Protein AF-A0A7V8SQG3-F1 (afdb_monomer_lite)

pLDDT: mean 86.03, std 14.68, range [48.44, 98.44]

Fold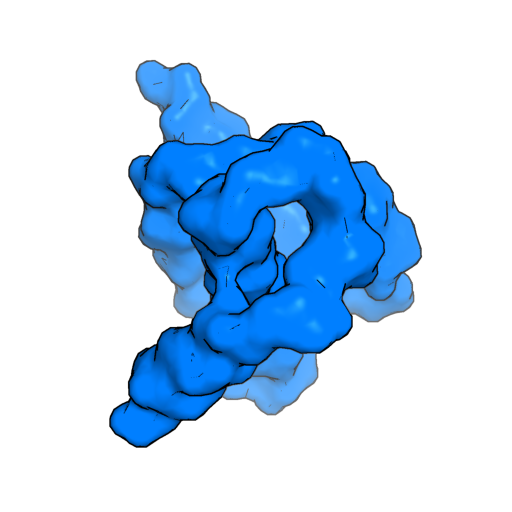seek 3Di:
DVVVVLLVVLQPPVCQVVQPPPDDSVLSSLLSSLVVLLVVLLVCQVVVVDDLVRLLVSLLVQLLDPSNLVNCVVCLVVQCVVQPDPSSNSSSVSNVVSNVVNVD

Structure (mmCIF, N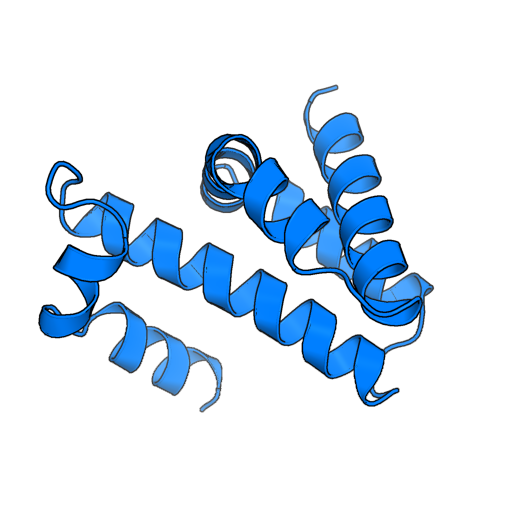/CA/C/O backbone):
data_AF-A0A7V8SQG3-F1
#
_entry.id   AF-A0A7V8SQG3-F1
#
loop_
_atom_site.group_PDB
_atom_site.id
_atom_site.type_symbol
_atom_site.label_atom_id
_atom_site.label_alt_id
_atom_site.label_comp_id
_atom_site.label_asym_id
_atom_site.label_entity_id
_atom_site.label_seq_id
_atom_site.pdbx_PDB_ins_code
_atom_site.Cartn_x
_atom_site.Cartn_y
_atom_site.Cartn_z
_atom_site.occupancy
_atom_site.B_iso_or_equiv
_atom_site.auth_seq_id
_atom_site.auth_comp_id
_atom_site.auth_asym_id
_atom_site.auth_atom_id
_atom_site.pdbx_PDB_model_num
ATOM 1 N N . MET A 1 1 ? -0.718 -20.901 -0.857 1.00 48.44 1 MET A N 1
ATOM 2 C CA . MET A 1 1 ? -2.088 -20.644 -1.361 1.00 48.44 1 MET A CA 1
ATOM 3 C C . MET A 1 1 ? -2.352 -19.170 -1.681 1.00 48.44 1 MET A C 1
ATOM 5 O O . MET A 1 1 ? -2.666 -18.886 -2.823 1.00 48.44 1 MET A O 1
ATOM 9 N N . HIS A 1 2 ? -2.217 -18.216 -0.741 1.00 49.41 2 HIS A N 1
ATOM 10 C CA . HIS A 1 2 ? -2.425 -16.783 -1.054 1.00 49.41 2 HIS A CA 1
ATOM 11 C C . HIS A 1 2 ? -1.330 -16.206 -1.968 1.00 49.41 2 HIS A C 1
ATOM 13 O O . HIS A 1 2 ? -1.643 -15.520 -2.929 1.00 49.41 2 HIS A O 1
ATOM 19 N N . ALA A 1 3 ? -0.053 -16.499 -1.696 1.00 53.62 3 ALA A N 1
ATOM 20 C CA . ALA A 1 3 ? 1.059 -16.053 -2.542 1.00 53.62 3 ALA A CA 1
ATOM 21 C C . ALA A 1 3 ? 0.996 -16.658 -3.958 1.00 53.62 3 ALA A C 1
ATOM 23 O O . ALA A 1 3 ? 1.209 -15.941 -4.928 1.00 53.62 3 ALA A O 1
ATOM 24 N N . ASP A 1 4 ? 0.611 -17.932 -4.069 1.00 56.66 4 ASP A N 1
ATOM 25 C CA . ASP A 1 4 ? 0.500 -18.636 -5.356 1.00 56.66 4 ASP A CA 1
ATOM 26 C C . ASP A 1 4 ? -0.619 -18.042 -6.223 1.00 56.66 4 ASP A C 1
ATOM 28 O O . ASP A 1 4 ? -0.384 -17.675 -7.367 1.00 56.66 4 ASP A O 1
ATOM 32 N N . LEU A 1 5 ? -1.798 -17.790 -5.639 1.00 56.59 5 LEU A N 1
ATOM 33 C CA . LEU A 1 5 ? -2.904 -17.131 -6.343 1.00 56.59 5 LEU A CA 1
ATOM 34 C C . LEU A 1 5 ? -2.547 -15.699 -6.791 1.00 56.59 5 LEU A C 1
ATOM 36 O O . LEU A 1 5 ? -3.014 -15.224 -7.825 1.00 56.59 5 LEU A O 1
ATOM 40 N N . MET A 1 6 ? -1.720 -14.992 -6.012 1.00 58.81 6 MET A N 1
ATOM 41 C CA . MET A 1 6 ? -1.221 -13.660 -6.377 1.00 58.81 6 MET A CA 1
ATOM 42 C C . MET A 1 6 ? -0.188 -13.716 -7.506 1.00 58.81 6 MET A C 1
ATOM 44 O O . MET A 1 6 ? -0.151 -12.796 -8.322 1.00 58.81 6 MET A O 1
ATOM 48 N N . SER A 1 7 ? 0.619 -14.777 -7.556 1.00 58.91 7 SER A N 1
ATOM 49 C CA . SER A 1 7 ? 1.580 -15.027 -8.630 1.00 58.91 7 SER A CA 1
ATOM 50 C C . SER A 1 7 ? 0.861 -15.323 -9.947 1.00 58.91 7 SER A C 1
ATOM 52 O O . SER A 1 7 ? 1.167 -14.702 -10.962 1.00 58.91 7 SER A O 1
ATOM 54 N N . ASP A 1 8 ? -0.155 -16.187 -9.916 1.00 62.25 8 ASP A N 1
ATOM 55 C CA . ASP A 1 8 ? -0.898 -16.602 -11.112 1.00 62.25 8 ASP A CA 1
ATOM 56 C C . ASP A 1 8 ? -1.637 -15.428 -11.774 1.00 62.25 8 ASP A C 1
ATOM 58 O O . ASP A 1 8 ? -1.608 -15.265 -12.991 1.00 62.25 8 ASP A O 1
ATOM 62 N N . LEU A 1 9 ? -2.246 -14.549 -10.971 1.00 58.75 9 LEU A N 1
ATOM 63 C CA . LEU A 1 9 ? -2.941 -13.354 -11.459 1.00 58.75 9 LEU A CA 1
ATOM 64 C C . LEU A 1 9 ? -1.999 -12.209 -11.866 1.00 58.75 9 LEU A C 1
ATOM 66 O O . LEU A 1 9 ? -2.431 -11.292 -12.564 1.00 58.75 9 LEU A O 1
ATOM 70 N N . ALA A 1 10 ? -0.754 -12.186 -11.387 1.00 60.28 10 ALA A N 1
ATOM 71 C CA . ALA A 1 10 ? 0.252 -11.213 -11.823 1.00 60.28 10 ALA A CA 1
ATOM 72 C C . ALA A 1 10 ? 0.913 -11.629 -13.142 1.00 60.28 10 ALA A C 1
ATOM 74 O O . ALA A 1 10 ? 1.322 -10.767 -13.912 1.00 60.28 10 ALA A O 1
ATOM 75 N N . ALA A 1 11 ? 0.956 -12.934 -13.410 1.00 65.00 11 ALA A N 1
ATOM 76 C CA . ALA A 1 11 ? 1.466 -13.504 -14.647 1.00 65.00 11 ALA A CA 1
ATOM 77 C C . ALA A 1 11 ? 0.438 -13.517 -15.796 1.00 65.00 11 ALA A C 1
ATOM 79 O O . ALA A 1 11 ? 0.781 -13.967 -16.887 1.00 65.00 11 ALA A O 1
ATOM 80 N N . ASP A 1 12 ? -0.799 -13.044 -15.584 1.00 67.44 12 ASP A N 1
ATOM 81 C CA . ASP A 1 12 ? -1.817 -12.970 -16.638 1.00 67.44 12 ASP A CA 1
ATOM 82 C C . ASP A 1 12 ? -1.491 -11.836 -17.636 1.00 67.44 12 ASP A C 1
ATOM 84 O O . ASP A 1 12 ? -1.648 -10.650 -17.311 1.00 67.44 12 ASP A O 1
ATOM 88 N N . PRO A 1 13 ? -1.081 -12.167 -18.877 1.00 65.56 13 PRO A N 1
ATOM 89 C CA . PRO A 1 13 ? -0.674 -11.174 -19.864 1.00 65.56 13 PRO A CA 1
ATOM 90 C C . PRO A 1 13 ? -1.839 -10.292 -20.340 1.00 65.56 13 PRO A C 1
ATOM 92 O O . PRO A 1 13 ? -1.604 -9.228 -20.914 1.00 65.56 13 PRO A O 1
ATOM 95 N N . THR A 1 14 ? -3.092 -10.693 -20.099 1.00 70.44 14 THR A N 1
ATOM 96 C CA . THR A 1 14 ? -4.277 -9.902 -20.465 1.00 70.44 14 THR A CA 1
ATOM 97 C C . THR A 1 14 ? -4.471 -8.678 -19.571 1.00 70.44 14 THR A C 1
ATOM 99 O O . THR A 1 14 ? -5.148 -7.730 -19.971 1.00 70.44 14 THR A O 1
ATOM 102 N N . LEU A 1 15 ? -3.844 -8.655 -18.389 1.00 65.25 15 LEU A N 1
ATOM 103 C CA . LEU A 1 15 ? -3.921 -7.541 -17.443 1.00 65.25 15 LEU A CA 1
ATOM 104 C C . LEU A 1 15 ? -2.837 -6.481 -17.682 1.00 65.25 15 LEU A C 1
ATOM 106 O O . LEU A 1 15 ? -2.984 -5.348 -17.225 1.00 65.25 15 LEU A O 1
ATOM 110 N N . THR A 1 16 ? -1.780 -6.806 -18.430 1.00 63.38 16 THR A N 1
ATOM 111 C CA . THR A 1 16 ? -0.668 -5.898 -18.763 1.00 63.38 16 THR A CA 1
ATOM 112 C C . THR A 1 16 ? -1.112 -4.573 -19.407 1.00 63.38 16 THR A C 1
ATOM 114 O O . THR A 1 16 ? -0.648 -3.525 -18.955 1.00 63.38 16 THR A O 1
ATOM 117 N 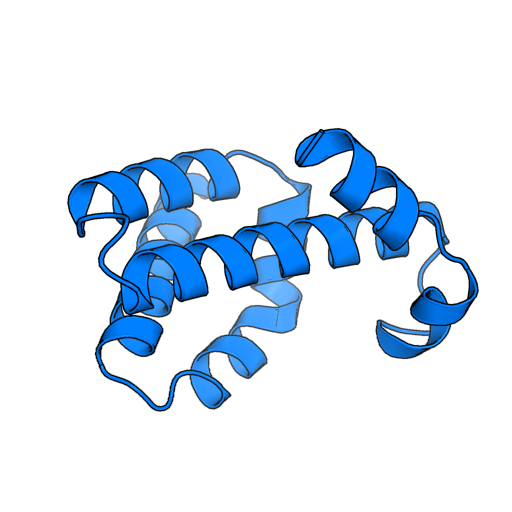N . PRO A 1 17 ? -2.053 -4.540 -20.377 1.00 65.88 17 PRO A N 1
ATOM 118 C CA . PRO A 1 17 ? -2.478 -3.291 -21.017 1.00 65.88 17 PRO A CA 1
ATOM 119 C C . PRO A 1 17 ? -3.148 -2.287 -20.067 1.00 65.88 17 PRO A C 1
ATOM 121 O O . PRO A 1 17 ? -3.214 -1.103 -20.385 1.00 65.88 17 PRO A O 1
ATOM 124 N N . LEU A 1 18 ? -3.649 -2.737 -18.910 1.00 65.12 18 LEU A N 1
ATOM 125 C CA . LEU A 1 18 ? -4.359 -1.887 -17.949 1.00 65.12 18 LEU A CA 1
ATOM 126 C C . LEU A 1 18 ? -3.418 -1.005 -17.112 1.00 65.12 18 LEU A C 1
ATOM 128 O O . LEU A 1 18 ? -3.878 -0.030 -16.521 1.00 65.12 18 LEU A O 1
ATOM 132 N N . TRP A 1 19 ? -2.123 -1.337 -17.049 1.00 61.31 19 TRP A N 1
ATOM 133 C CA . TRP A 1 19 ? -1.173 -0.739 -16.098 1.00 61.31 19 TRP A CA 1
ATOM 134 C C . TRP A 1 19 ? -0.042 0.078 -16.739 1.00 61.31 19 TRP A C 1
ATOM 136 O O . TRP A 1 19 ? 0.788 0.599 -15.998 1.00 61.31 19 TRP A O 1
ATOM 146 N N . ASP A 1 20 ? -0.110 0.262 -18.067 1.00 63.62 20 ASP A N 1
ATOM 147 C CA . ASP A 1 20 ? 0.734 1.060 -18.982 1.00 63.62 20 ASP A CA 1
ATOM 148 C C . ASP A 1 20 ? 1.335 0.172 -20.088 1.00 63.62 20 ASP A C 1
ATOM 150 O O . ASP A 1 20 ? 2.202 -0.664 -19.846 1.00 63.62 20 ASP A O 1
ATOM 154 N N . SER A 1 21 ? 0.879 0.368 -21.329 1.00 56.66 21 SER A N 1
ATOM 155 C CA . SER A 1 21 ? 1.278 -0.434 -22.496 1.00 56.66 21 SER A CA 1
ATOM 156 C C . SER A 1 21 ? 2.738 -0.240 -22.924 1.00 56.66 21 SER A C 1
ATOM 158 O O . SER A 1 21 ? 3.201 -0.947 -23.815 1.00 56.66 21 SER A O 1
ATOM 160 N N . ALA A 1 22 ? 3.442 0.740 -22.347 1.00 59.06 22 ALA A N 1
ATOM 161 C CA . ALA A 1 22 ? 4.846 1.026 -22.635 1.00 59.06 22 ALA A CA 1
ATOM 162 C C . ALA A 1 22 ? 5.837 0.344 -21.669 1.00 59.06 22 ALA A C 1
ATOM 164 O O . ALA A 1 22 ? 7.044 0.431 -21.894 1.00 59.06 22 ALA A O 1
ATOM 165 N N . GLN A 1 23 ? 5.364 -0.305 -20.599 1.00 64.88 23 GLN A N 1
ATOM 166 C CA . GLN A 1 23 ? 6.234 -1.039 -19.676 1.00 64.88 23 GLN A CA 1
ATOM 167 C C . GLN A 1 23 ? 6.583 -2.424 -20.227 1.00 64.88 23 GLN A C 1
ATOM 169 O O . GLN A 1 23 ? 5.757 -3.088 -20.855 1.00 64.88 23 GLN A O 1
ATOM 174 N N . ASP A 1 24 ? 7.807 -2.884 -19.966 1.00 75.12 24 ASP A N 1
ATOM 175 C CA . ASP A 1 24 ? 8.152 -4.283 -20.187 1.00 75.12 24 ASP A CA 1
ATOM 176 C C . ASP A 1 24 ? 7.349 -5.193 -19.233 1.00 75.12 24 ASP A C 1
ATOM 178 O O . ASP A 1 24 ? 6.853 -4.769 -18.183 1.00 75.12 24 ASP A O 1
ATOM 182 N N . SER A 1 25 ? 7.202 -6.463 -19.614 1.00 73.94 25 SER A N 1
ATOM 183 C CA . SER A 1 25 ? 6.332 -7.416 -18.914 1.00 73.94 25 SER A CA 1
ATOM 184 C C . SER A 1 25 ? 6.732 -7.651 -17.453 1.00 73.94 25 SER A C 1
ATOM 186 O O . SER A 1 25 ? 5.865 -7.929 -16.620 1.00 73.94 25 SER A O 1
ATOM 188 N N . GLU A 1 26 ? 8.023 -7.564 -17.125 1.00 75.88 26 GLU A N 1
ATOM 189 C CA . GLU A 1 26 ? 8.515 -7.784 -15.765 1.00 75.88 26 GLU A CA 1
ATOM 190 C C . GLU A 1 26 ? 8.157 -6.594 -14.869 1.00 75.88 26 GLU A C 1
ATOM 192 O O . GLU A 1 26 ? 7.536 -6.775 -13.817 1.00 75.88 26 GLU A O 1
ATOM 197 N N . THR A 1 27 ? 8.430 -5.371 -15.331 1.00 79.00 27 THR A N 1
ATOM 198 C CA . THR A 1 27 ? 8.033 -4.138 -14.636 1.00 79.00 27 THR A CA 1
ATOM 199 C C . THR A 1 27 ? 6.515 -4.050 -14.438 1.00 79.00 27 THR A C 1
ATOM 201 O O . THR A 1 27 ? 6.044 -3.626 -13.373 1.00 79.00 27 THR A O 1
ATOM 204 N N . ALA A 1 28 ? 5.726 -4.489 -15.424 1.00 78.69 28 ALA A N 1
ATOM 205 C CA . ALA A 1 28 ? 4.269 -4.532 -15.315 1.00 78.69 28 ALA A CA 1
ATOM 206 C C . ALA A 1 28 ? 3.800 -5.529 -14.237 1.00 78.69 28 ALA A C 1
ATOM 208 O O . ALA A 1 28 ? 2.966 -5.189 -13.395 1.00 78.69 28 ALA A O 1
ATOM 209 N N . THR A 1 29 ? 4.382 -6.732 -14.203 1.00 82.06 29 THR A N 1
ATOM 210 C CA . THR A 1 29 ? 4.083 -7.766 -13.192 1.00 82.06 29 THR A CA 1
ATOM 211 C C . THR A 1 29 ? 4.393 -7.258 -11.785 1.00 82.06 29 THR A C 1
ATOM 213 O O . THR A 1 29 ? 3.560 -7.317 -10.878 1.00 82.06 29 THR A O 1
ATOM 216 N N . GLN A 1 30 ? 5.577 -6.677 -11.614 1.00 85.19 30 GLN A N 1
ATOM 217 C CA . GLN A 1 30 ? 6.045 -6.077 -10.369 1.00 85.19 30 GLN A CA 1
ATOM 218 C C . GLN A 1 30 ? 5.121 -4.947 -9.877 1.00 85.19 30 GLN A C 1
ATOM 220 O O . GLN A 1 30 ? 4.739 -4.903 -8.703 1.00 85.19 30 GLN A O 1
ATOM 225 N N . THR A 1 31 ? 4.688 -4.076 -10.792 1.00 85.69 31 THR A N 1
ATOM 226 C CA . THR A 1 31 ? 3.716 -3.004 -10.528 1.00 85.69 31 THR A CA 1
ATOM 227 C C . THR A 1 31 ? 2.375 -3.572 -10.058 1.00 85.69 31 THR A C 1
ATOM 229 O O . THR A 1 31 ? 1.818 -3.103 -9.061 1.00 85.69 31 THR A O 1
ATOM 232 N N . GLN A 1 32 ? 1.866 -4.619 -10.715 1.00 85.19 32 G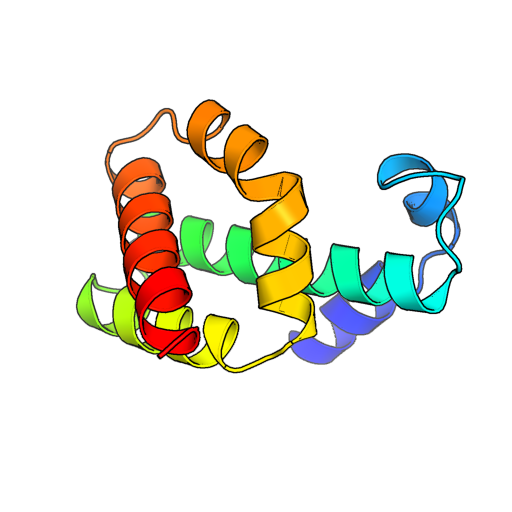LN A N 1
ATOM 233 C CA . GLN A 1 32 ? 0.624 -5.280 -10.308 1.00 85.19 32 GLN A CA 1
ATOM 234 C C . GLN A 1 32 ? 0.739 -5.954 -8.935 1.00 85.19 32 GLN A C 1
ATOM 236 O O . GLN A 1 32 ? -0.207 -5.904 -8.143 1.00 85.19 32 GLN A O 1
ATOM 241 N N . MET A 1 33 ? 1.881 -6.571 -8.625 1.00 87.75 33 MET A N 1
ATOM 242 C CA . MET A 1 33 ? 2.124 -7.170 -7.311 1.00 87.75 33 MET A CA 1
ATOM 243 C C . MET A 1 33 ? 2.110 -6.108 -6.209 1.00 87.75 33 MET A C 1
ATOM 245 O O . MET A 1 33 ? 1.401 -6.276 -5.215 1.00 87.75 33 MET A O 1
ATOM 249 N N . ALA A 1 34 ? 2.813 -4.987 -6.401 1.00 92.12 34 ALA A N 1
ATOM 250 C CA . ALA A 1 34 ? 2.798 -3.873 -5.453 1.00 92.12 34 ALA A CA 1
ATOM 251 C C . ALA A 1 34 ? 1.381 -3.303 -5.267 1.00 92.12 34 ALA A C 1
ATOM 253 O O . ALA A 1 34 ? 0.927 -3.123 -4.134 1.00 92.12 34 ALA A O 1
ATOM 254 N N . ASN A 1 35 ? 0.648 -3.108 -6.370 1.00 91.94 35 ASN A N 1
ATOM 255 C CA . ASN A 1 35 ? -0.746 -2.675 -6.350 1.00 91.94 35 ASN A CA 1
ATOM 256 C C . ASN A 1 35 ? -1.623 -3.592 -5.489 1.00 91.94 35 ASN A C 1
ATOM 258 O O . ASN A 1 35 ? -2.368 -3.114 -4.632 1.00 91.94 35 ASN A O 1
ATOM 262 N N . ARG A 1 36 ? -1.516 -4.909 -5.699 1.00 90.19 36 ARG A N 1
ATOM 263 C CA . ARG A 1 36 ? -2.283 -5.909 -4.952 1.00 90.19 36 ARG A CA 1
ATOM 264 C C . ARG A 1 36 ? -1.919 -5.897 -3.475 1.00 90.19 36 ARG A C 1
ATOM 266 O O . ARG A 1 36 ? -2.825 -5.825 -2.655 1.00 90.19 36 ARG A O 1
ATOM 273 N N . LEU A 1 37 ? -0.632 -5.920 -3.126 1.00 94.81 37 LEU A N 1
ATOM 274 C CA . LEU A 1 37 ? -0.190 -5.908 -1.727 1.00 94.81 37 LEU A CA 1
ATOM 275 C C . LEU A 1 37 ? -0.752 -4.702 -0.961 1.00 94.81 37 LEU A C 1
ATOM 277 O O . LEU A 1 37 ? -1.292 -4.870 0.132 1.00 94.81 37 LEU A O 1
ATOM 281 N N . ILE A 1 38 ? -0.705 -3.513 -1.566 1.00 95.00 38 ILE A N 1
ATOM 282 C CA . ILE A 1 38 ? -1.244 -2.281 -0.976 1.00 95.00 38 ILE A CA 1
ATOM 283 C C . ILE A 1 38 ? -2.775 -2.330 -0.872 1.00 95.00 38 ILE A C 1
ATOM 285 O O . ILE A 1 38 ? -3.327 -2.026 0.185 1.00 95.00 38 ILE A O 1
ATOM 289 N N . SER A 1 39 ? -3.474 -2.768 -1.923 1.00 93.50 39 SER A N 1
ATOM 290 C CA . SER A 1 39 ? -4.935 -2.931 -1.887 1.00 93.50 39 SER A CA 1
ATOM 291 C C . SER A 1 39 ? -5.387 -3.940 -0.828 1.00 93.50 39 SER A C 1
ATOM 293 O O . SER A 1 39 ? -6.358 -3.691 -0.117 1.00 93.50 39 SER A O 1
ATOM 295 N N . PHE A 1 40 ? -4.679 -5.061 -0.680 1.00 95.38 40 PHE A N 1
ATOM 296 C CA . PHE A 1 40 ? -4.975 -6.057 0.348 1.00 95.38 40 PHE A CA 1
ATOM 297 C C . PHE A 1 40 ? -4.693 -5.539 1.755 1.00 95.38 40 PHE A C 1
ATOM 299 O O . PHE A 1 40 ? -5.446 -5.865 2.670 1.00 95.38 40 PHE A O 1
ATOM 306 N N . LEU A 1 41 ? -3.638 -4.743 1.946 1.00 95.88 41 LEU A N 1
ATOM 307 C CA . LEU A 1 41 ? -3.374 -4.087 3.224 1.00 95.88 41 LEU A CA 1
ATOM 308 C C . LEU A 1 41 ? -4.541 -3.171 3.618 1.00 95.88 41 LEU A C 1
ATOM 310 O O . LEU A 1 41 ? -5.049 -3.286 4.732 1.00 95.88 41 LEU A O 1
ATOM 314 N N . ALA A 1 42 ? -5.005 -2.334 2.684 1.00 95.06 42 ALA A N 1
ATOM 315 C CA . ALA A 1 42 ? -6.147 -1.451 2.902 1.00 95.06 42 ALA A CA 1
ATOM 316 C C . ALA A 1 42 ? -7.428 -2.234 3.228 1.00 95.06 42 ALA A C 1
ATOM 318 O O . ALA A 1 42 ? -8.087 -1.940 4.220 1.00 95.06 42 ALA A O 1
ATOM 319 N N . LEU A 1 43 ? -7.733 -3.282 2.455 1.00 94.88 43 LEU A N 1
ATOM 320 C CA . LEU A 1 43 ? -8.903 -4.131 2.685 1.00 94.88 43 LEU A CA 1
ATOM 321 C C . LEU A 1 43 ? -8.850 -4.834 4.049 1.00 94.88 43 LEU A C 1
ATOM 323 O O . LEU A 1 43 ? -9.843 -4.862 4.768 1.00 94.88 43 LEU A O 1
ATOM 327 N N . LYS A 1 44 ? -7.698 -5.398 4.431 1.00 95.88 44 LYS A N 1
ATOM 328 C CA . LYS A 1 44 ? -7.537 -6.058 5.736 1.00 95.88 44 LYS A CA 1
ATOM 329 C C . LYS A 1 44 ? -7.732 -5.083 6.894 1.00 95.88 44 LYS A C 1
ATOM 331 O O . LYS A 1 44 ? -8.294 -5.476 7.913 1.00 95.88 44 LYS A O 1
ATOM 336 N N . TYR A 1 45 ? -7.274 -3.842 6.743 1.00 96.38 45 TYR A N 1
ATOM 337 C CA . TYR A 1 45 ? -7.493 -2.810 7.749 1.00 96.38 45 TYR A CA 1
ATOM 338 C C . TYR A 1 45 ? -8.965 -2.410 7.846 1.00 96.38 45 TYR A C 1
ATOM 340 O O . TYR A 1 45 ? -9.516 -2.365 8.942 1.00 96.38 45 TYR A O 1
ATOM 348 N N . ASP A 1 46 ? -9.616 -2.193 6.704 1.00 94.12 46 ASP A N 1
ATOM 349 C CA . ASP A 1 46 ? -11.027 -1.807 6.639 1.00 94.12 46 ASP A CA 1
ATOM 350 C C . ASP A 1 46 ? -11.957 -2.879 7.231 1.00 94.12 46 ASP A C 1
ATOM 352 O O . ASP A 1 46 ? -12.898 -2.574 7.959 1.00 94.12 46 ASP A O 1
ATOM 356 N N . LEU A 1 47 ? -11.630 -4.156 7.013 1.00 95.75 47 LEU A N 1
ATOM 357 C CA . LEU A 1 47 ? -12.333 -5.297 7.606 1.00 95.75 47 LEU A CA 1
ATOM 358 C C . LEU A 1 47 ? -12.007 -5.527 9.095 1.00 95.75 47 LEU A C 1
ATOM 360 O O . LEU A 1 47 ? -12.506 -6.485 9.684 1.00 95.75 47 LEU A O 1
ATOM 364 N N . GLY A 1 48 ? -11.146 -4.707 9.707 1.00 95.31 48 GLY A N 1
ATOM 365 C CA . GLY A 1 48 ? -10.738 -4.847 11.108 1.00 95.31 48 GLY A CA 1
ATOM 366 C C . GLY A 1 48 ? -9.863 -6.072 11.395 1.00 95.31 48 GLY A C 1
ATOM 367 O O . GLY A 1 48 ? -9.711 -6.460 12.550 1.00 95.31 48 GLY A O 1
ATOM 368 N N . LEU A 1 49 ? -9.279 -6.692 10.363 1.00 97.00 49 LEU A N 1
ATOM 369 C CA . LEU A 1 49 ? -8.381 -7.846 10.510 1.00 97.00 49 LEU A CA 1
ATOM 370 C C . LEU A 1 49 ? -6.984 -7.437 10.986 1.00 97.00 49 LEU A C 1
ATOM 372 O O . LEU A 1 49 ? -6.220 -8.278 11.457 1.00 97.00 49 LEU A O 1
ATOM 376 N N . LEU A 1 50 ? -6.640 -6.160 10.820 1.00 97.06 50 LEU A N 1
ATOM 377 C CA . LEU A 1 50 ? -5.395 -5.561 11.277 1.00 97.06 50 LEU A CA 1
ATOM 378 C C . LEU A 1 50 ? -5.711 -4.329 12.116 1.00 97.06 50 LEU A C 1
ATOM 380 O O . LEU A 1 50 ? -6.623 -3.569 11.796 1.00 97.06 50 LEU A O 1
ATOM 384 N N . ASP A 1 51 ? -4.919 -4.104 13.158 1.00 97.50 51 ASP A N 1
ATOM 385 C CA . ASP A 1 51 ? -4.909 -2.826 13.857 1.00 97.50 51 ASP A CA 1
ATOM 386 C C . ASP A 1 51 ? -3.943 -1.834 13.184 1.00 97.50 51 ASP A C 1
ATOM 388 O O . ASP A 1 51 ? -3.191 -2.160 12.259 1.00 97.50 51 ASP A O 1
ATOM 392 N N . LYS A 1 52 ? -3.941 -0.590 13.672 1.00 97.31 52 LYS A N 1
ATOM 393 C CA . LYS A 1 52 ? -3.100 0.481 13.122 1.00 97.31 52 LYS A CA 1
ATOM 394 C C . LYS A 1 52 ? -1.599 0.164 13.207 1.00 97.31 52 LYS A C 1
ATOM 396 O O . LYS A 1 52 ? -0.834 0.585 12.342 1.00 97.31 52 LYS A O 1
ATOM 401 N N . ASN A 1 53 ? -1.160 -0.553 14.241 1.00 97.81 53 ASN A N 1
ATOM 402 C CA . ASN A 1 53 ? 0.253 -0.874 14.432 1.00 97.81 53 ASN A CA 1
ATOM 403 C C . ASN A 1 53 ? 0.710 -1.952 13.447 1.00 97.81 53 ASN A C 1
ATOM 405 O O . ASN A 1 53 ? 1.779 -1.814 12.854 1.00 97.81 53 ASN A O 1
ATOM 409 N N . ALA A 1 54 ? -0.121 -2.967 13.208 1.00 97.69 54 ALA A N 1
ATOM 410 C CA . ALA A 1 54 ? 0.121 -3.987 12.198 1.00 97.69 54 ALA A CA 1
ATOM 411 C C . ALA A 1 54 ? 0.147 -3.389 10.782 1.00 97.69 54 ALA A C 1
ATOM 413 O O . ALA A 1 54 ? 1.014 -3.749 9.980 1.00 97.69 54 ALA A O 1
ATOM 414 N N . VAL A 1 55 ? -0.740 -2.429 10.483 1.00 98.12 55 VAL A N 1
ATOM 415 C CA . VAL A 1 55 ? -0.697 -1.696 9.207 1.00 98.12 55 VAL A CA 1
ATOM 416 C C . VAL A 1 55 ? 0.596 -0.910 9.068 1.00 98.12 55 VAL A C 1
ATOM 418 O O . VAL A 1 55 ? 1.245 -1.017 8.032 1.00 98.12 55 VAL A O 1
ATOM 421 N N . ARG A 1 56 ? 1.012 -0.177 10.108 1.00 98.44 56 ARG A N 1
ATOM 422 C CA . ARG A 1 56 ? 2.271 0.578 10.089 1.00 98.44 56 ARG A CA 1
ATOM 423 C C . ARG A 1 56 ? 3.476 -0.328 9.833 1.00 98.44 56 ARG A C 1
ATOM 425 O O . ARG A 1 56 ? 4.269 -0.031 8.947 1.00 98.44 56 ARG A O 1
ATOM 432 N N . ALA A 1 57 ? 3.592 -1.435 10.564 1.00 98.00 57 ALA A N 1
ATOM 433 C CA . ALA A 1 57 ? 4.689 -2.386 10.383 1.00 98.00 57 ALA A CA 1
ATOM 434 C C . ALA A 1 57 ? 4.693 -2.990 8.967 1.00 98.00 57 ALA A C 1
ATOM 436 O O . ALA A 1 57 ? 5.739 -3.109 8.333 1.00 98.00 57 ALA A O 1
ATOM 437 N N . THR A 1 58 ? 3.511 -3.316 8.433 1.00 97.69 58 THR A N 1
ATOM 438 C CA . THR A 1 58 ? 3.392 -3.834 7.062 1.00 97.69 58 THR A CA 1
ATOM 439 C C . THR A 1 58 ? 3.757 -2.770 6.027 1.00 97.69 58 THR A C 1
ATOM 441 O O . THR A 1 58 ? 4.463 -3.073 5.072 1.00 97.69 58 THR A O 1
ATOM 444 N N . ALA A 1 59 ? 3.326 -1.520 6.216 1.00 98.19 59 ALA A N 1
ATOM 445 C CA . ALA A 1 59 ? 3.672 -0.402 5.344 1.00 98.19 59 ALA A CA 1
ATOM 446 C C . ALA A 1 59 ? 5.190 -0.167 5.300 1.00 98.19 59 ALA A C 1
ATOM 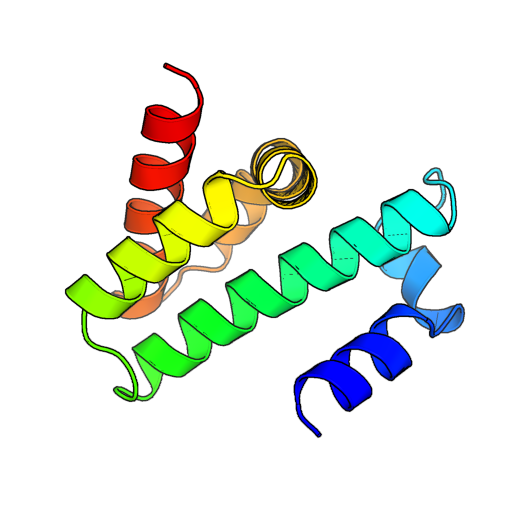448 O O . ALA A 1 59 ? 5.744 -0.005 4.216 1.00 98.19 59 ALA A O 1
ATOM 449 N N . GLN A 1 60 ? 5.868 -0.232 6.449 1.00 98.19 60 GLN A N 1
ATOM 450 C CA . GLN A 1 60 ? 7.331 -0.156 6.538 1.00 98.19 60 GLN A CA 1
ATOM 451 C C . GLN A 1 60 ? 8.002 -1.280 5.743 1.00 98.19 60 GLN A C 1
ATOM 453 O O . GLN A 1 60 ? 8.790 -0.998 4.846 1.00 98.19 60 GLN A O 1
ATOM 458 N N . SER A 1 61 ? 7.614 -2.535 5.989 1.00 97.50 61 SER A N 1
ATOM 459 C CA . SER A 1 61 ? 8.173 -3.689 5.272 1.00 97.50 61 SER A CA 1
ATOM 460 C C . SER A 1 61 ? 7.922 -3.626 3.761 1.00 97.50 61 SER A C 1
ATOM 462 O O . SER A 1 61 ? 8.793 -3.978 2.966 1.00 97.50 61 SER A O 1
ATOM 464 N N . LEU A 1 62 ? 6.753 -3.129 3.337 1.00 96.56 62 LEU A N 1
ATOM 465 C CA . LEU A 1 62 ? 6.500 -2.868 1.925 1.00 96.56 62 LEU A CA 1
ATOM 466 C C . LEU A 1 62 ? 7.478 -1.818 1.402 1.00 96.56 62 LEU A C 1
ATOM 468 O O . LEU A 1 62 ? 8.126 -2.086 0.401 1.00 96.56 62 LEU A O 1
ATOM 472 N N . MET A 1 63 ? 7.631 -0.668 2.062 1.00 97.31 63 MET A N 1
ATOM 473 C CA . MET A 1 63 ? 8.475 0.436 1.581 1.00 97.31 63 MET A CA 1
ATOM 474 C C . MET A 1 63 ? 9.984 0.161 1.629 1.00 97.31 63 MET A C 1
ATOM 476 O O . MET A 1 63 ? 10.741 0.893 0.995 1.00 97.31 63 MET A O 1
ATOM 480 N N . GLU A 1 64 ? 10.441 -0.917 2.269 1.00 95.94 64 GLU A N 1
ATOM 481 C CA . GLU A 1 64 ? 11.822 -1.417 2.149 1.00 95.94 64 GLU A CA 1
ATOM 482 C C . GLU A 1 64 ? 12.143 -1.940 0.739 1.00 95.94 64 GLU A C 1
ATOM 484 O O . GLU A 1 64 ? 13.297 -1.892 0.298 1.00 95.94 64 GLU A O 1
ATOM 489 N N . GLN A 1 65 ? 11.135 -2.373 -0.021 1.00 94.88 65 GLN A N 1
ATOM 490 C CA . GLN A 1 65 ? 11.331 -2.950 -1.349 1.00 94.88 65 GLN A CA 1
ATOM 491 C C . GLN A 1 65 ? 11.404 -1.856 -2.439 1.00 94.88 65 GLN A C 1
ATOM 493 O O . GLN A 1 65 ? 10.547 -0.976 -2.500 1.00 94.88 65 GLN A O 1
ATOM 498 N N . PRO A 1 66 ? 12.383 -1.883 -3.366 1.00 93.75 66 PRO A N 1
ATOM 499 C CA . PRO A 1 66 ? 12.464 -0.887 -4.443 1.00 93.75 66 PRO A CA 1
ATOM 500 C C . PRO A 1 66 ? 11.223 -0.846 -5.346 1.00 93.75 66 PRO A C 1
ATOM 502 O O . PRO A 1 66 ? 10.790 0.228 -5.759 1.00 93.75 66 PRO A O 1
ATOM 505 N N . VAL A 1 67 ? 10.625 -2.009 -5.617 1.00 91.06 67 VAL A N 1
ATOM 506 C CA . VAL A 1 67 ? 9.443 -2.154 -6.480 1.00 91.06 67 VAL A CA 1
ATOM 507 C C . VAL A 1 67 ? 8.209 -1.434 -5.930 1.00 91.06 67 VAL A C 1
ATOM 509 O O . VAL A 1 67 ? 7.503 -0.743 -6.662 1.00 91.06 67 VAL A O 1
ATOM 512 N N . THR A 1 68 ? 7.946 -1.551 -4.631 1.00 94.12 68 THR A N 1
ATOM 513 C CA . T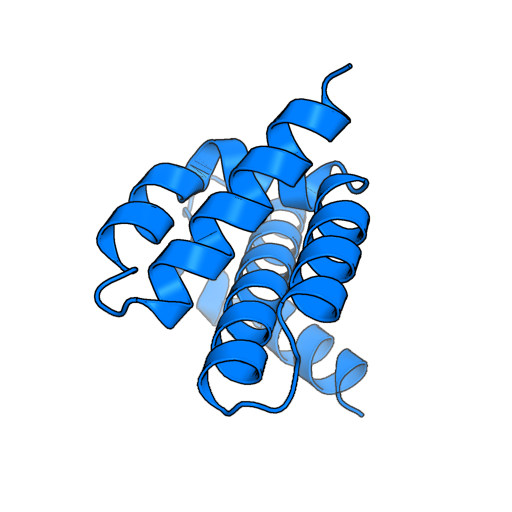HR A 1 68 ? 6.808 -0.898 -3.967 1.00 94.12 68 THR A CA 1
ATOM 514 C C . THR A 1 68 ? 7.034 0.605 -3.853 1.00 94.12 68 THR A C 1
ATOM 516 O O . THR A 1 68 ? 6.086 1.359 -4.059 1.00 94.12 68 THR A O 1
ATOM 519 N N . ARG A 1 69 ? 8.276 1.062 -3.622 1.00 95.50 69 ARG A N 1
ATOM 520 C CA . ARG A 1 69 ? 8.621 2.491 -3.690 1.00 95.50 69 ARG A CA 1
ATOM 521 C C . ARG A 1 69 ? 8.399 3.050 -5.090 1.00 95.50 69 ARG A C 1
ATOM 523 O O . ARG A 1 69 ? 7.775 4.095 -5.222 1.00 95.50 69 ARG A O 1
ATOM 530 N N . ALA A 1 70 ? 8.848 2.352 -6.133 1.00 92.88 70 ALA A N 1
ATOM 531 C CA . ALA A 1 70 ? 8.625 2.765 -7.519 1.00 92.88 70 ALA A CA 1
ATOM 532 C C . ALA A 1 70 ? 7.126 2.851 -7.854 1.00 92.88 70 ALA A C 1
ATOM 534 O O . ALA A 1 70 ? 6.674 3.839 -8.439 1.00 92.88 70 ALA A O 1
ATOM 535 N N . TYR A 1 71 ? 6.344 1.858 -7.417 1.00 94.00 71 TYR A N 1
ATOM 536 C CA . TYR A 1 71 ? 4.887 1.898 -7.511 1.00 94.00 71 TYR A CA 1
ATOM 537 C C . TYR A 1 71 ? 4.313 3.120 -6.786 1.00 94.00 71 TYR A C 1
ATOM 539 O O . TYR A 1 71 ? 3.516 3.855 -7.369 1.00 94.00 71 TYR A O 1
ATOM 547 N N . TRP A 1 72 ? 4.727 3.358 -5.539 1.00 96.06 72 TRP A N 1
ATOM 548 C CA . TRP A 1 72 ? 4.214 4.454 -4.722 1.00 96.06 72 TRP A CA 1
ATOM 549 C C . TRP A 1 72 ? 4.514 5.807 -5.361 1.00 96.06 72 TRP A C 1
ATOM 551 O O . TRP A 1 72 ? 3.598 6.595 -5.572 1.00 96.06 72 TRP A O 1
ATOM 561 N N . THR A 1 73 ? 5.749 6.038 -5.807 1.00 95.00 73 THR A N 1
ATOM 562 C CA . THR A 1 73 ? 6.144 7.250 -6.541 1.00 95.00 73 THR A CA 1
ATOM 563 C C . THR A 1 73 ? 5.213 7.547 -7.713 1.00 95.00 73 THR A C 1
ATOM 565 O O . THR A 1 73 ? 4.834 8.698 -7.933 1.00 95.00 73 THR A O 1
ATOM 568 N N . ARG A 1 74 ? 4.819 6.515 -8.465 1.00 91.81 74 ARG A N 1
ATOM 569 C CA . ARG A 1 74 ? 4.013 6.672 -9.676 1.00 91.81 74 ARG A CA 1
ATOM 570 C C . ARG A 1 74 ? 2.512 6.782 -9.400 1.00 91.81 74 ARG A C 1
ATOM 572 O O . ARG A 1 74 ? 1.834 7.594 -10.026 1.00 91.81 74 ARG A O 1
ATOM 579 N N . TRP A 1 75 ? 1.987 5.988 -8.470 1.00 91.69 75 TRP A N 1
ATOM 580 C CA . TRP A 1 75 ? 0.545 5.786 -8.292 1.00 91.69 75 TRP A CA 1
ATOM 581 C C . TRP A 1 75 ? -0.017 6.348 -6.981 1.00 91.69 75 TRP A C 1
ATOM 583 O O . TRP A 1 75 ? -1.233 6.327 -6.787 1.00 91.69 75 TRP A O 1
ATOM 593 N N . ARG A 1 76 ? 0.811 6.931 -6.103 1.00 94.44 76 ARG A N 1
ATOM 594 C CA . ARG A 1 76 ? 0.372 7.559 -4.840 1.00 94.44 76 ARG A CA 1
ATOM 595 C C . ARG A 1 76 ? -0.790 8.533 -5.031 1.00 94.44 76 ARG A C 1
ATOM 597 O O . ARG A 1 76 ? -1.753 8.498 -4.274 1.00 94.44 76 ARG A O 1
ATOM 604 N N . SER A 1 77 ? -0.734 9.386 -6.056 1.00 93.50 77 SER A N 1
ATOM 605 C CA . SER A 1 77 ? -1.801 10.369 -6.305 1.00 93.50 77 SER A CA 1
ATOM 606 C C . SER A 1 77 ? -3.154 9.718 -6.608 1.00 93.50 77 SER A C 1
ATOM 608 O O . SER A 1 77 ? -4.189 10.260 -6.228 1.00 93.50 77 SER A O 1
ATOM 610 N N . LEU A 1 78 ? -3.156 8.550 -7.258 1.00 90.50 78 LEU A N 1
ATOM 611 C CA . LEU A 1 78 ? -4.365 7.764 -7.473 1.00 90.50 78 LEU A CA 1
ATOM 612 C C . LEU A 1 78 ? -4.886 7.218 -6.141 1.00 90.50 78 LEU A C 1
ATOM 614 O O . LEU A 1 78 ? -6.064 7.387 -5.852 1.00 90.50 78 LEU A O 1
ATOM 618 N N . ARG A 1 79 ? -4.009 6.663 -5.296 1.00 93.25 79 ARG A N 1
ATOM 619 C CA . ARG A 1 79 ? -4.391 6.124 -3.980 1.00 93.25 79 ARG A CA 1
ATOM 620 C C . ARG A 1 79 ? -5.002 7.164 -3.052 1.00 93.25 79 ARG A C 1
ATOM 622 O O . ARG A 1 79 ? -6.002 6.875 -2.408 1.00 93.25 79 ARG A O 1
ATOM 629 N N . ILE A 1 80 ? -4.469 8.384 -3.051 1.00 94.62 80 ILE A N 1
ATOM 630 C CA . ILE A 1 80 ? -5.054 9.506 -2.303 1.00 94.62 80 ILE A CA 1
ATOM 631 C C . ILE A 1 80 ? -6.474 9.817 -2.800 1.00 94.62 80 ILE A C 1
ATOM 633 O O . ILE A 1 80 ? -7.362 10.059 -1.995 1.00 94.62 80 ILE A O 1
ATOM 637 N N . ARG A 1 81 ? -6.716 9.790 -4.119 1.00 93.06 81 ARG A N 1
ATOM 638 C CA . ARG A 1 81 ? -8.059 10.040 -4.678 1.00 93.06 81 ARG A CA 1
ATOM 639 C C . ARG A 1 81 ? -9.047 8.905 -4.404 1.00 93.06 81 ARG A C 1
ATOM 641 O O . ARG A 1 81 ? -10.237 9.166 -4.278 1.00 93.06 81 ARG A O 1
ATOM 648 N N . GLU A 1 82 ? -8.571 7.664 -4.353 1.00 89.88 82 GLU A N 1
ATOM 649 C CA . GLU A 1 82 ? -9.395 6.481 -4.068 1.00 89.88 82 GLU A CA 1
ATOM 650 C C . GLU A 1 82 ? -9.764 6.354 -2.582 1.00 89.88 82 GLU A C 1
ATOM 652 O O . GLU A 1 82 ? -10.752 5.698 -2.250 1.00 89.88 82 GLU A O 1
ATOM 657 N N . ALA A 1 83 ? -8.998 6.979 -1.684 1.00 93.56 83 ALA A N 1
ATOM 658 C CA . ALA A 1 83 ? -9.212 6.933 -0.243 1.00 93.56 83 ALA A CA 1
ATOM 659 C C . ALA A 1 83 ? -10.423 7.781 0.191 1.00 93.56 83 ALA A C 1
ATOM 661 O O . ALA A 1 83 ? -10.294 8.898 0.682 1.00 93.56 83 ALA A O 1
ATOM 662 N N . THR A 1 84 ? -11.628 7.239 0.015 1.00 93.00 84 THR A N 1
ATOM 663 C CA . THR A 1 84 ? -12.890 7.922 0.359 1.00 93.00 84 THR A CA 1
ATOM 664 C C . THR A 1 84 ? -13.360 7.669 1.792 1.00 93.00 84 THR A C 1
ATOM 666 O O . THR A 1 84 ? -14.252 8.365 2.280 1.00 93.00 84 THR A O 1
ATOM 669 N N . THR A 1 85 ? -12.770 6.693 2.485 1.00 92.69 85 THR A N 1
ATOM 670 C CA . THR A 1 85 ? -13.083 6.354 3.878 1.00 92.69 85 THR A CA 1
ATOM 671 C C . THR A 1 85 ? -11.960 6.783 4.819 1.00 92.69 85 THR A C 1
ATOM 673 O O . THR A 1 85 ? -10.798 6.897 4.430 1.00 92.69 85 THR A O 1
ATOM 676 N N . CYS A 1 86 ? -12.295 6.977 6.099 1.00 94.06 86 CYS A N 1
ATOM 677 C CA . CYS A 1 86 ? -11.303 7.299 7.130 1.00 94.06 86 CYS A CA 1
ATOM 678 C C . CYS A 1 86 ? -10.233 6.196 7.260 1.00 94.06 86 CYS A C 1
ATOM 680 O O . CYS A 1 86 ? -9.047 6.496 7.368 1.00 94.06 86 CYS A O 1
ATOM 682 N N . SER A 1 87 ? -10.635 4.924 7.186 1.00 93.31 87 SER A N 1
ATOM 683 C CA . SER A 1 87 ? -9.730 3.768 7.203 1.00 93.31 87 SER A CA 1
ATOM 684 C C . SER A 1 87 ? -8.767 3.772 6.011 1.00 93.31 87 SER A C 1
ATOM 686 O O . SER A 1 87 ? -7.562 3.606 6.197 1.00 93.31 87 SER A O 1
ATOM 688 N N . ALA A 1 88 ? -9.269 4.015 4.797 1.00 93.75 88 ALA A N 1
ATOM 689 C CA . ALA A 1 88 ? -8.441 4.083 3.597 1.00 93.75 88 ALA A CA 1
ATOM 690 C C . ALA A 1 88 ? -7.452 5.255 3.656 1.00 93.75 88 ALA A C 1
ATOM 692 O O . ALA A 1 88 ? -6.276 5.072 3.338 1.00 93.75 88 ALA A O 1
ATOM 693 N N . GLN A 1 89 ? -7.895 6.426 4.127 1.00 96.81 89 GLN A N 1
ATOM 694 C CA . GLN A 1 89 ? -7.020 7.587 4.299 1.00 96.81 89 GLN A CA 1
ATOM 695 C C . GLN A 1 89 ? -5.890 7.286 5.289 1.00 96.81 89 GLN A C 1
ATOM 697 O O . GLN A 1 89 ? -4.730 7.543 4.991 1.00 96.81 89 GLN A O 1
ATOM 702 N N . GLN A 1 90 ? -6.199 6.643 6.417 1.00 97.44 90 GLN A N 1
ATOM 703 C CA . GLN A 1 90 ? -5.184 6.257 7.399 1.00 97.44 90 GLN A CA 1
ATOM 704 C C . GLN A 1 90 ? -4.142 5.287 6.832 1.00 97.44 90 GLN A C 1
ATOM 706 O O . GLN A 1 90 ? -2.969 5.377 7.187 1.00 97.44 90 GLN A O 1
ATOM 711 N N . VAL A 1 91 ? -4.540 4.360 5.957 1.00 97.75 91 VAL A N 1
ATOM 712 C CA . VAL A 1 91 ? -3.592 3.452 5.293 1.00 97.75 91 VAL A CA 1
ATOM 713 C C . VAL A 1 91 ? -2.678 4.225 4.346 1.00 97.75 91 VAL A C 1
ATOM 715 O O . VAL A 1 91 ? -1.474 3.976 4.340 1.00 97.75 91 VAL A O 1
ATOM 718 N N . VAL A 1 92 ? -3.224 5.174 3.579 1.00 97.94 92 VAL A N 1
ATOM 719 C CA . VAL A 1 92 ? -2.432 6.045 2.697 1.00 97.94 92 VAL A CA 1
ATOM 720 C C . VAL A 1 92 ? -1.433 6.875 3.500 1.00 97.94 92 VAL A C 1
ATOM 722 O O . VAL A 1 92 ? -0.259 6.900 3.140 1.00 97.94 92 VAL A O 1
ATOM 725 N N . ASP A 1 93 ? -1.863 7.473 4.611 1.00 98.31 93 ASP A N 1
ATOM 726 C CA . ASP A 1 93 ? -0.994 8.274 5.479 1.00 98.31 93 ASP A CA 1
ATOM 727 C C . ASP A 1 93 ? 0.160 7.427 6.047 1.00 98.31 93 ASP A C 1
ATOM 729 O O . ASP A 1 93 ? 1.318 7.837 6.015 1.00 98.31 93 ASP A O 1
ATOM 733 N N . LEU A 1 94 ? -0.125 6.201 6.502 1.00 98.44 94 LEU A N 1
ATOM 734 C CA . LEU A 1 94 ? 0.897 5.281 7.019 1.00 98.44 94 LEU A CA 1
ATOM 735 C C . LEU A 1 94 ? 1.872 4.797 5.935 1.00 98.44 94 LEU A C 1
ATOM 737 O O . LEU A 1 94 ? 3.054 4.596 6.218 1.00 98.44 94 LEU A O 1
ATOM 741 N N . LEU A 1 95 ? 1.396 4.596 4.704 1.00 98.31 95 LEU A N 1
ATOM 742 C CA . LEU A 1 95 ? 2.255 4.270 3.562 1.00 98.31 95 LEU A CA 1
ATOM 743 C C . LEU A 1 95 ? 3.147 5.457 3.182 1.00 98.31 95 LEU A C 1
ATOM 745 O O . LEU A 1 95 ? 4.311 5.243 2.853 1.00 98.31 95 LEU A O 1
ATOM 749 N N . ASP A 1 96 ? 2.646 6.688 3.285 1.00 97.94 96 ASP A N 1
ATOM 750 C CA . ASP A 1 96 ? 3.438 7.902 3.080 1.00 97.94 96 ASP A CA 1
ATOM 751 C C . ASP A 1 96 ? 4.515 8.087 4.149 1.00 97.94 96 ASP A C 1
ATOM 753 O O . ASP A 1 96 ? 5.673 8.333 3.811 1.00 97.94 96 ASP A O 1
ATOM 757 N N . GLU A 1 97 ? 4.165 7.918 5.426 1.00 98.06 97 GLU A N 1
ATOM 758 C CA . GLU A 1 97 ? 5.130 7.936 6.532 1.00 98.06 97 GLU A CA 1
ATOM 759 C C . GLU A 1 97 ? 6.250 6.909 6.296 1.00 98.06 97 GLU A C 1
ATOM 761 O O . GLU A 1 97 ? 7.436 7.238 6.383 1.00 98.06 97 GLU A O 1
ATOM 766 N N . ALA A 1 98 ? 5.877 5.673 5.950 1.00 98.12 98 ALA A N 1
ATOM 767 C CA . ALA A 1 98 ? 6.822 4.602 5.659 1.00 98.12 98 ALA A CA 1
ATOM 768 C C . ALA A 1 98 ? 7.691 4.901 4.428 1.00 98.12 98 ALA A C 1
ATOM 770 O O . ALA A 1 98 ? 8.891 4.627 4.442 1.00 98.12 98 ALA A O 1
ATOM 771 N N . TYR A 1 99 ? 7.108 5.476 3.374 1.00 97.75 99 TYR A N 1
ATOM 772 C CA . TYR A 1 99 ? 7.828 5.838 2.158 1.00 97.75 99 TYR A CA 1
ATOM 773 C C . TYR A 1 99 ? 8.884 6.908 2.437 1.00 97.75 99 TYR A C 1
ATOM 775 O O . TYR A 1 99 ? 10.029 6.744 2.027 1.00 97.75 99 TYR A O 1
ATOM 783 N N . ILE A 1 100 ? 8.521 7.966 3.171 1.00 97.25 100 ILE A N 1
ATOM 784 C CA . ILE A 1 100 ? 9.443 9.045 3.551 1.00 97.25 100 ILE A CA 1
ATOM 785 C C . ILE A 1 100 ? 10.588 8.495 4.408 1.00 97.25 100 ILE A C 1
ATOM 787 O O . ILE A 1 100 ? 11.748 8.826 4.166 1.00 97.25 100 ILE A O 1
ATOM 791 N N . ALA A 1 101 ? 10.282 7.635 5.383 1.00 96.31 101 ALA A N 1
ATOM 792 C CA . ALA A 1 101 ? 11.294 7.024 6.241 1.00 96.31 101 ALA A CA 1
ATOM 793 C C . ALA A 1 101 ? 12.282 6.143 5.456 1.00 96.31 101 ALA A C 1
ATOM 795 O O . ALA A 1 101 ? 13.470 6.148 5.754 1.00 96.31 101 ALA A O 1
ATOM 796 N N . ALA A 1 102 ? 11.818 5.432 4.425 1.00 94.19 102 ALA A N 1
ATOM 797 C CA . ALA A 1 102 ? 12.653 4.558 3.598 1.00 94.19 102 ALA A CA 1
ATOM 798 C C . ALA A 1 102 ? 13.577 5.303 2.608 1.00 94.19 102 ALA A C 1
ATOM 800 O O . ALA A 1 102 ? 14.319 4.658 1.865 1.00 94.19 102 ALA A O 1
ATOM 801 N N . GLN A 1 103 ? 13.507 6.639 2.543 1.00 85.94 103 GLN A N 1
ATOM 802 C CA . GLN A 1 103 ? 14.390 7.473 1.717 1.00 85.94 103 GLN A CA 1
ATOM 803 C C . GLN A 1 103 ? 15.589 8.059 2.482 1.00 85.94 103 GLN A C 1
ATOM 805 O O . GLN A 1 103 ? 16.441 8.688 1.851 1.00 85.94 103 GLN A O 1
ATOM 810 N N . GLN A 1 104 ? 15.629 7.899 3.808 1.00 73.94 104 GLN A N 1
ATOM 811 C CA . GLN A 1 104 ? 16.703 8.373 4.690 1.00 73.94 104 GLN A CA 1
ATOM 812 C C . GLN A 1 104 ? 17.796 7.315 4.844 1.00 73.94 104 GLN A C 1
ATOM 814 O O . GLN A 1 104 ? 18.976 7.726 4.916 1.00 73.94 104 GLN A O 1
#

Radius of gyration: 13.67 Å; chains: 1; bounding box: 30×31×37 Å

Sequence (104 aa):
MHADLMSDLAADPTLTPLWDSAQDSETATQTQMANRLISFLALKYDLGLLDKNAVRATAQSLMEQPVTRAYWTRWRSLRIREATTCSAQQVVDLLDEAYIAAQQ

Secondary structure (DSSP, 8-state):
-HHHHHHHHHS-TTSGGGS-TTS-HHHHHHHHHHHHHHHHHHHHHHTTSS-HHHHHHHHHHHHTSHHHHHHHHHHHHHHHHH--SHHHHHHHHHHHHHHHHTT-